Protein AF-A0A954G7D3-F1 (afdb_monomer_lite)

Secondary structure (DSSP, 8-state):
---TTHHHHHHHHHHT--EEEEE---EEEEE-SS-EEEEETTEE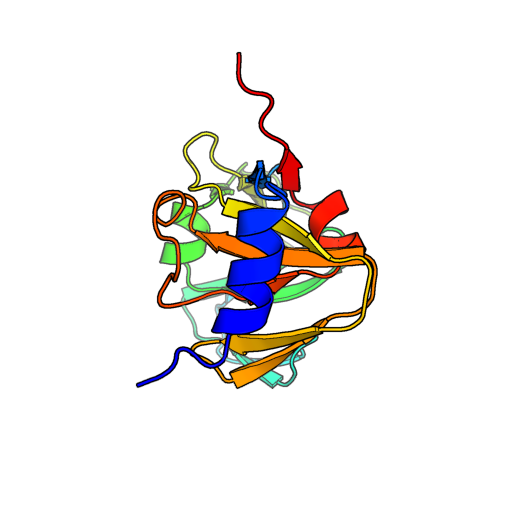EEE-TTSEEEE-TT--EEEE-HHHHHHHEEEEEEE-TTSPEEEEE-TT---EEEEE-SS-EEEEETTEEEEE-TTPEEEEEGGGTT-SS-S--EEE-HHHHHHHEEE----

Sequence (155 aa):
MSNVNQLLLDEVNSAGLWFTARKSSPLWAKEITVAQTVPTIEGQTAANIGDYLCRGSAGDIWPQKAETLHKKYSATGEFDNEGWEKFTPRPEGAGVQAARIEHPFNVKASWGDLTGQPGDYLVKREADKDLKYPDDIWIVAATIFEETYEKVLSE

Structure (mmCIF, N/CA/C/O backbone):
data_AF-A0A954G7D3-F1
#
_entry.id   AF-A0A954G7D3-F1
#
loop_
_atom_site.group_PDB
_atom_site.id
_atom_site.type_symbol
_atom_site.label_atom_id
_atom_site.label_alt_id
_atom_site.label_comp_id
_atom_site.label_asym_id
_atom_site.label_entity_id
_atom_site.label_seq_id
_atom_site.pdbx_PDB_ins_code
_atom_site.Cartn_x
_atom_site.Cartn_y
_atom_site.Cartn_z
_atom_site.occupancy
_atom_site.B_iso_or_equiv
_atom_site.auth_seq_id
_atom_site.auth_comp_id
_atom_site.auth_asym_id
_atom_site.auth_atom_id
_atom_site.pdbx_PDB_model_num
ATOM 1 N N . MET A 1 1 ? 12.059 -23.765 -9.172 1.00 45.06 1 MET A N 1
ATOM 2 C CA . MET A 1 1 ? 10.698 -23.308 -9.522 1.00 45.06 1 MET A CA 1
ATOM 3 C C . MET A 1 1 ? 10.850 -21.9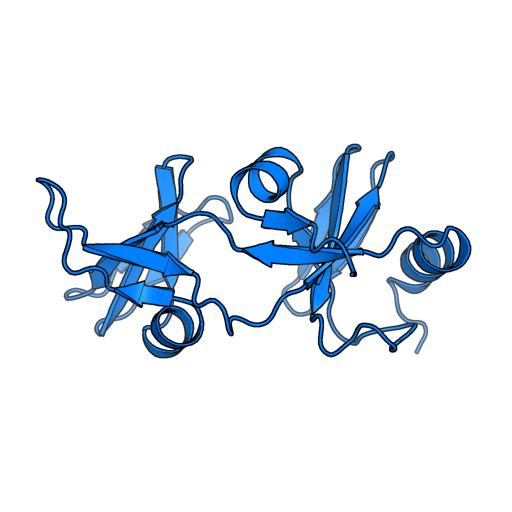41 -10.162 1.00 45.06 1 MET A C 1
ATOM 5 O O . MET A 1 1 ? 11.527 -21.112 -9.571 1.00 45.06 1 MET A O 1
ATOM 9 N N . SER A 1 2 ? 10.366 -21.747 -11.391 1.00 57.03 2 SER A N 1
ATOM 10 C CA . SER A 1 2 ? 10.392 -20.424 -12.035 1.00 57.03 2 SER A CA 1
ATOM 11 C C . SER A 1 2 ? 9.453 -19.503 -11.254 1.00 57.03 2 SER A C 1
ATOM 13 O O . SER A 1 2 ? 8.333 -19.907 -10.938 1.00 57.03 2 SER A O 1
ATOM 15 N N . ASN A 1 3 ? 9.935 -18.320 -10.868 1.00 72.88 3 ASN A N 1
ATOM 16 C CA . ASN A 1 3 ? 9.088 -17.311 -10.243 1.00 72.88 3 ASN A CA 1
ATOM 17 C C . ASN A 1 3 ? 8.074 -16.870 -11.310 1.00 72.88 3 ASN A C 1
ATOM 19 O O . ASN A 1 3 ? 8.467 -16.412 -12.377 1.00 72.88 3 ASN A O 1
ATOM 23 N N . VAL A 1 4 ? 6.777 -17.050 -11.063 1.00 83.44 4 VAL A N 1
ATOM 24 C CA . VAL A 1 4 ? 5.737 -16.745 -12.064 1.00 83.44 4 VAL A CA 1
ATOM 25 C C . VAL A 1 4 ? 5.736 -15.258 -12.443 1.00 83.44 4 VAL A C 1
ATOM 27 O O . VAL A 1 4 ? 5.386 -14.910 -13.567 1.00 83.44 4 VAL A O 1
ATOM 30 N N . ASN A 1 5 ? 6.227 -14.394 -11.554 1.00 94.62 5 ASN A N 1
ATOM 31 C CA . ASN A 1 5 ? 6.367 -12.961 -11.791 1.00 94.62 5 ASN A CA 1
ATOM 32 C C . ASN A 1 5 ? 7.691 -12.595 -12.494 1.00 94.62 5 ASN A C 1
ATOM 34 O O . ASN A 1 5 ? 7.972 -11.417 -12.693 1.00 94.62 5 ASN A O 1
ATOM 38 N N . GLN A 1 6 ? 8.528 -13.577 -12.854 1.00 95.06 6 GLN A N 1
ATOM 39 C CA . GLN A 1 6 ? 9.903 -13.353 -13.310 1.00 95.06 6 GLN A CA 1
ATOM 40 C C . GLN A 1 6 ? 10.000 -12.468 -14.551 1.00 95.06 6 GLN A C 1
ATOM 42 O O . GLN A 1 6 ? 10.838 -11.578 -14.560 1.00 95.06 6 GLN A O 1
ATOM 47 N N . LEU A 1 7 ? 9.144 -12.666 -15.559 1.00 95.31 7 LEU A N 1
ATOM 48 C CA . LEU A 1 7 ? 9.181 -11.858 -16.786 1.00 95.31 7 LEU A CA 1
ATOM 49 C C . LEU A 1 7 ? 8.913 -10.374 -16.503 1.00 95.31 7 LEU A C 1
ATOM 51 O O . LEU A 1 7 ? 9.676 -9.525 -16.949 1.00 95.31 7 LEU A O 1
ATOM 55 N N . LEU A 1 8 ? 7.881 -10.081 -15.705 1.00 96.94 8 LEU A N 1
ATOM 56 C CA . LEU A 1 8 ? 7.547 -8.716 -15.296 1.00 96.94 8 LEU A CA 1
ATOM 57 C C . LEU A 1 8 ? 8.662 -8.106 -14.437 1.00 96.94 8 LEU A C 1
ATOM 59 O O . LEU A 1 8 ? 9.056 -6.963 -14.632 1.00 96.94 8 LEU A O 1
ATOM 63 N N . LEU A 1 9 ? 9.209 -8.873 -13.491 1.00 97.44 9 LEU A N 1
ATOM 64 C CA . LEU A 1 9 ? 10.313 -8.403 -12.657 1.00 97.44 9 LEU A CA 1
ATOM 65 C C . LEU A 1 9 ? 11.573 -8.138 -13.488 1.00 97.44 9 LEU A C 1
ATOM 67 O O . LEU A 1 9 ? 12.245 -7.139 -13.257 1.00 97.44 9 LEU A O 1
ATOM 71 N N . ASP A 1 10 ? 11.909 -9.001 -14.446 1.00 97.62 10 ASP A N 1
ATOM 72 C CA . ASP A 1 10 ? 13.048 -8.805 -15.344 1.00 97.62 10 ASP A CA 1
ATOM 73 C C . ASP A 1 10 ? 12.876 -7.547 -16.201 1.00 97.62 10 ASP A C 1
ATOM 75 O O . ASP A 1 10 ? 13.815 -6.757 -16.294 1.00 97.62 10 ASP A O 1
ATOM 79 N N . GLU A 1 11 ? 11.683 -7.318 -16.750 1.00 97.06 11 GLU A N 1
ATOM 80 C CA . GLU A 1 11 ? 11.331 -6.093 -17.470 1.00 97.06 11 GLU A CA 1
ATOM 81 C C . GLU A 1 11 ? 11.578 -4.849 -16.601 1.00 97.06 11 GLU A C 1
ATOM 83 O O . GLU A 1 11 ? 12.423 -4.016 -16.940 1.00 97.06 11 GLU A O 1
ATOM 88 N N . VAL A 1 12 ? 10.928 -4.772 -15.435 1.00 97.75 12 VAL A N 1
ATOM 89 C CA . VAL A 1 12 ? 11.010 -3.631 -14.507 1.00 97.75 12 VAL A CA 1
ATOM 90 C C . VAL A 1 12 ? 12.444 -3.386 -14.030 1.00 97.75 12 VAL A C 1
ATOM 92 O O . VAL A 1 12 ? 12.903 -2.241 -13.982 1.00 97.75 12 VAL A O 1
ATOM 95 N N . ASN A 1 13 ? 13.173 -4.458 -13.704 1.00 97.56 13 ASN A N 1
ATOM 96 C CA . ASN A 1 13 ? 14.568 -4.383 -13.275 1.00 97.56 13 ASN A CA 1
ATOM 97 C C . ASN A 1 13 ? 15.476 -3.888 -14.409 1.00 97.56 13 ASN A C 1
ATOM 99 O O . ASN A 1 13 ? 16.343 -3.052 -14.170 1.00 97.56 13 ASN A O 1
ATOM 103 N N . SER A 1 14 ? 15.286 -4.388 -15.635 1.00 97.38 14 SER A N 1
ATOM 104 C CA . SER A 1 14 ? 16.101 -4.001 -16.795 1.00 97.38 14 SER A CA 1
ATOM 105 C C . SER A 1 14 ? 15.887 -2.545 -17.206 1.00 97.38 14 SER A C 1
ATOM 107 O O . SER A 1 14 ? 16.834 -1.880 -17.620 1.00 97.38 14 SER A O 1
ATOM 109 N N . ALA A 1 15 ? 14.665 -2.040 -17.034 1.00 97.25 15 ALA A N 1
ATOM 110 C CA . ALA A 1 15 ? 14.300 -0.659 -17.314 1.00 97.25 15 ALA A CA 1
ATOM 111 C C . ALA A 1 15 ? 14.645 0.311 -16.166 1.00 97.25 15 ALA A C 1
ATOM 113 O O . ALA A 1 15 ? 14.532 1.522 -16.342 1.00 97.25 15 ALA A O 1
ATOM 114 N N . GLY A 1 16 ? 15.074 -0.192 -15.000 1.00 96.81 16 GLY A N 1
ATOM 115 C CA . GLY A 1 16 ? 15.453 0.645 -13.859 1.00 96.81 16 GLY A CA 1
ATOM 116 C C . GLY A 1 16 ? 14.295 1.475 -13.294 1.00 96.81 16 GLY A C 1
ATOM 117 O O . GLY A 1 16 ? 14.510 2.596 -12.843 1.00 96.81 16 GLY A O 1
ATOM 118 N N . LEU A 1 17 ? 13.066 0.949 -13.345 1.00 97.44 17 LEU A N 1
ATOM 119 C CA . LEU A 1 17 ? 11.854 1.715 -13.017 1.00 97.44 17 LEU A CA 1
ATOM 120 C C . LEU A 1 17 ? 11.589 1.862 -11.513 1.00 97.44 17 LEU A C 1
ATOM 122 O O . LEU A 1 17 ? 10.750 2.675 -11.124 1.00 97.44 17 LEU A O 1
ATOM 126 N N . TRP A 1 18 ? 12.262 1.075 -10.670 1.00 97.81 18 TRP A N 1
ATOM 127 C CA . TRP A 1 18 ? 12.045 1.105 -9.226 1.00 97.81 18 TRP A CA 1
ATOM 128 C C . TRP A 1 18 ? 12.424 2.453 -8.617 1.00 97.81 18 TRP A C 1
ATOM 130 O O . TRP A 1 18 ? 13.515 2.977 -8.837 1.00 97.81 18 TRP A O 1
ATOM 140 N N . PHE A 1 19 ? 11.541 2.976 -7.774 1.00 97.06 19 PHE A N 1
ATOM 1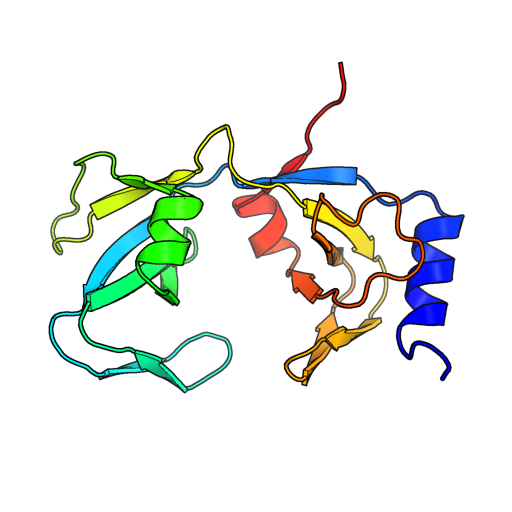41 C CA . PHE A 1 19 ? 11.836 4.103 -6.903 1.00 97.06 19 PHE A CA 1
ATOM 142 C C . PHE A 1 19 ? 11.264 3.883 -5.504 1.00 97.06 19 PHE A C 1
ATOM 144 O O . PHE A 1 19 ? 10.277 3.169 -5.318 1.00 97.06 19 PHE A O 1
ATOM 151 N N . THR A 1 20 ? 11.871 4.534 -4.513 1.00 96.00 20 THR A N 1
ATOM 152 C CA . THR A 1 20 ? 11.376 4.512 -3.136 1.00 96.00 20 THR A CA 1
ATOM 153 C C . THR A 1 20 ? 10.189 5.452 -2.978 1.00 96.00 20 THR A C 1
ATOM 155 O O . THR A 1 20 ? 10.256 6.614 -3.380 1.00 96.00 20 THR A O 1
ATOM 158 N N . ALA A 1 21 ? 9.128 4.976 -2.333 1.00 95.44 21 ALA A N 1
ATOM 159 C CA . ALA A 1 21 ? 7.990 5.793 -1.936 1.00 95.44 21 ALA A CA 1
ATOM 160 C C . ALA A 1 21 ? 7.583 5.514 -0.486 1.00 95.44 21 ALA A C 1
ATOM 162 O O . ALA A 1 21 ? 7.788 4.413 0.031 1.00 95.44 21 ALA A O 1
ATOM 163 N N . ARG A 1 22 ? 6.983 6.503 0.175 1.00 93.12 22 ARG A N 1
ATOM 164 C CA . ARG A 1 22 ? 6.452 6.377 1.540 1.00 93.12 22 ARG A CA 1
ATOM 165 C C . ARG A 1 22 ? 5.027 6.882 1.597 1.00 93.12 22 ARG A C 1
ATOM 167 O O . ARG A 1 22 ? 4.662 7.776 0.845 1.00 93.12 22 ARG A O 1
ATOM 174 N N . LYS A 1 23 ? 4.236 6.310 2.505 1.00 90.62 23 LYS A N 1
ATOM 175 C CA . LYS A 1 23 ? 2.889 6.817 2.744 1.00 90.62 23 LYS A CA 1
ATOM 176 C C . LYS A 1 23 ? 2.958 8.228 3.322 1.00 90.62 23 LYS A C 1
ATOM 178 O O . LYS A 1 23 ? 3.634 8.418 4.330 1.00 90.62 23 LYS A O 1
ATOM 183 N N . SER A 1 24 ? 2.235 9.167 2.725 1.00 90.31 24 SER A N 1
ATOM 184 C CA . SER A 1 24 ? 2.159 10.560 3.187 1.00 90.31 24 SER A CA 1
ATOM 185 C C . SER A 1 24 ? 0.764 10.942 3.681 1.00 90.31 24 SER A C 1
ATOM 187 O O . SER A 1 24 ? 0.633 11.757 4.595 1.00 90.31 24 SER A O 1
ATOM 189 N N . SER A 1 25 ? -0.280 10.291 3.165 1.00 91.38 25 SER A N 1
ATOM 190 C CA . SER A 1 25 ? -1.656 10.667 3.489 1.00 91.38 25 SER A CA 1
ATOM 191 C C . SER A 1 25 ? -2.164 10.087 4.812 1.00 91.38 25 SER A C 1
ATOM 193 O O . SER A 1 25 ? -1.914 8.912 5.123 1.00 91.38 25 SER A O 1
ATOM 195 N N . PRO A 1 26 ? -2.902 10.892 5.601 1.00 93.94 26 PRO A N 1
ATOM 196 C CA . PRO A 1 26 ? -3.580 10.414 6.792 1.00 93.94 26 PRO A CA 1
ATOM 197 C C . PRO A 1 26 ? -4.731 9.473 6.434 1.00 93.94 26 PRO A C 1
ATOM 199 O O . PRO A 1 26 ? -5.230 9.455 5.310 1.00 93.94 26 PRO A O 1
ATOM 202 N N . LEU A 1 27 ? -5.183 8.726 7.433 1.00 95.38 27 LEU A N 1
ATOM 203 C CA . LEU A 1 27 ? -6.435 7.982 7.388 1.00 95.38 27 LEU A CA 1
ATOM 204 C C . LEU A 1 27 ? -7.257 8.284 8.636 1.00 95.38 27 LEU A C 1
ATOM 206 O O . LEU A 1 27 ? -6.739 8.801 9.627 1.00 95.38 27 LEU A O 1
ATOM 210 N N . TRP A 1 28 ? -8.532 7.933 8.592 1.00 97.75 28 TRP A N 1
ATOM 211 C CA . TRP A 1 28 ? -9.403 7.927 9.761 1.00 97.75 28 TRP A CA 1
ATOM 212 C C . TRP A 1 28 ? -9.551 6.494 10.256 1.00 97.75 28 TRP A C 1
ATOM 214 O O . TRP A 1 28 ? -9.677 5.586 9.441 1.00 97.75 28 TRP A O 1
ATOM 224 N N . ALA A 1 29 ? -9.541 6.258 11.561 1.00 98.00 29 ALA A N 1
ATOM 225 C CA . ALA A 1 29 ? -9.734 4.932 12.120 1.00 98.00 29 ALA A CA 1
ATOM 226 C C . ALA A 1 29 ? -10.680 4.951 13.317 1.00 98.00 29 ALA A C 1
ATOM 228 O O . ALA A 1 29 ? -10.744 5.914 14.076 1.00 98.00 29 ALA A O 1
ATOM 229 N N . LYS A 1 30 ? -11.426 3.864 13.481 1.00 97.44 30 LYS A N 1
ATOM 230 C CA . LYS A 1 30 ? -12.366 3.671 14.580 1.00 97.44 30 LYS A CA 1
ATOM 231 C C . LYS A 1 30 ? -12.219 2.263 15.125 1.00 97.44 30 LYS A C 1
ATOM 233 O O . LYS A 1 30 ? -12.253 1.301 14.359 1.00 97.44 30 LYS A O 1
ATOM 238 N N . GLU A 1 31 ? -12.044 2.148 16.435 1.00 97.25 31 GLU A N 1
ATOM 239 C CA . GLU A 1 31 ? -11.915 0.850 17.091 1.00 97.25 31 GLU A CA 1
ATOM 240 C C . GLU A 1 31 ? -13.188 0.017 16.892 1.00 97.25 31 GLU A C 1
ATOM 242 O O . GLU A 1 31 ? -14.319 0.502 17.020 1.00 97.25 31 GLU A O 1
ATOM 247 N N . ILE A 1 32 ? -13.000 -1.258 16.573 1.00 96.94 32 ILE A N 1
ATOM 248 C CA . ILE A 1 32 ? -14.080 -2.222 16.435 1.00 96.94 32 ILE A CA 1
ATOM 249 C C . ILE A 1 32 ? -14.414 -2.764 17.821 1.00 96.94 32 ILE A C 1
ATOM 251 O O . ILE A 1 32 ? -13.670 -3.552 18.399 1.00 96.94 32 ILE A O 1
ATOM 255 N N . THR A 1 33 ? -15.582 -2.392 18.334 1.00 96.50 33 THR A N 1
ATOM 256 C CA . THR A 1 33 ? -16.104 -2.901 19.614 1.00 96.50 33 THR A CA 1
ATOM 257 C C . THR A 1 33 ? -17.070 -4.073 19.442 1.00 96.50 33 THR A C 1
ATOM 259 O O . THR A 1 33 ? -17.378 -4.775 20.403 1.00 96.50 33 THR A O 1
ATOM 262 N N . VAL A 1 34 ? -17.527 -4.318 18.210 1.00 95.44 34 VAL A N 1
ATOM 263 C CA . VAL A 1 34 ? -18.411 -5.429 17.840 1.00 95.44 34 VAL A CA 1
ATOM 264 C C . VAL A 1 34 ? -17.879 -6.067 16.564 1.00 95.44 34 VAL A C 1
ATOM 266 O O . VAL A 1 34 ? -17.715 -5.383 15.554 1.00 95.44 34 VAL A O 1
ATOM 269 N N . ALA A 1 35 ? -17.613 -7.375 16.604 1.00 95.81 35 ALA A N 1
ATOM 270 C CA . ALA A 1 35 ? -17.171 -8.113 15.426 1.00 95.81 35 ALA A CA 1
ATOM 271 C C . ALA A 1 35 ? -18.221 -8.013 14.312 1.00 95.81 35 ALA A C 1
ATOM 273 O O . ALA A 1 35 ? -19.420 -8.149 14.561 1.00 95.81 35 ALA A O 1
ATOM 274 N N . GLN A 1 36 ? -17.772 -7.771 13.085 1.00 95.88 36 GLN A N 1
ATOM 275 C CA . GLN A 1 36 ? -18.654 -7.513 11.949 1.00 95.88 36 GLN A CA 1
ATOM 276 C C . GLN A 1 36 ? -18.013 -7.955 10.636 1.00 95.88 36 GLN A C 1
ATOM 278 O O . GLN A 1 36 ? -16.811 -8.199 10.562 1.00 95.88 36 GLN A O 1
ATOM 283 N N . THR A 1 37 ? -18.826 -8.061 9.589 1.00 95.69 37 THR A N 1
ATOM 284 C CA . THR A 1 37 ? -18.326 -8.219 8.219 1.00 95.69 37 THR A CA 1
ATOM 285 C C . THR A 1 37 ? -18.349 -6.856 7.546 1.00 95.69 37 THR A C 1
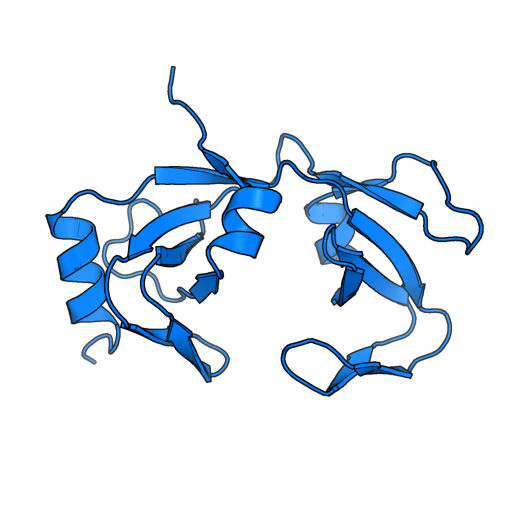ATOM 287 O O . THR A 1 37 ? -19.369 -6.171 7.579 1.00 95.69 37 THR A O 1
ATOM 290 N N . VAL A 1 38 ? -17.219 -6.461 6.971 1.00 93.38 38 VAL A N 1
ATOM 291 C CA . VAL A 1 38 ? -17.015 -5.155 6.349 1.00 93.38 38 VAL A CA 1
ATOM 292 C C . VAL A 1 38 ? -17.007 -5.331 4.831 1.00 93.38 38 VAL A C 1
ATOM 294 O O . VAL A 1 38 ? -16.209 -6.129 4.332 1.00 93.38 38 VAL A O 1
ATOM 297 N N . PRO A 1 39 ? -17.853 -4.604 4.082 1.00 91.06 39 PRO A N 1
ATOM 298 C CA . PRO A 1 39 ? -17.713 -4.502 2.637 1.00 91.06 39 PRO A CA 1
ATOM 299 C C . PRO A 1 39 ? -16.470 -3.666 2.308 1.00 91.06 39 PRO A C 1
ATOM 301 O O . PRO A 1 39 ? -16.461 -2.460 2.542 1.00 91.06 39 PRO A O 1
ATOM 304 N N . THR A 1 40 ? -15.432 -4.300 1.770 1.00 88.12 40 THR A N 1
ATOM 305 C CA . THR A 1 40 ? -14.247 -3.631 1.215 1.00 88.12 40 THR A CA 1
ATOM 306 C C . THR A 1 40 ? -14.306 -3.654 -0.312 1.00 88.12 40 THR A C 1
ATOM 308 O O . THR A 1 40 ? -15.169 -4.311 -0.906 1.00 88.12 40 THR A O 1
ATOM 311 N N . ILE A 1 41 ? -13.391 -2.939 -0.969 1.00 80.88 41 ILE A N 1
ATOM 312 C CA . ILE A 1 41 ? -13.296 -2.942 -2.437 1.00 80.88 41 ILE A CA 1
ATOM 313 C C . ILE A 1 41 ? -12.901 -4.326 -2.986 1.00 80.88 41 ILE A C 1
ATOM 315 O O . ILE A 1 41 ? -13.278 -4.678 -4.100 1.00 80.88 41 ILE A O 1
ATOM 319 N N . GLU A 1 42 ? -12.202 -5.134 -2.186 1.00 75.44 42 GLU A N 1
ATOM 320 C CA . GLU A 1 42 ? -11.810 -6.515 -2.491 1.00 75.44 42 GLU A CA 1
ATOM 321 C C . GLU A 1 42 ? -12.897 -7.546 -2.141 1.00 75.44 42 GLU A C 1
ATOM 323 O O . GLU A 1 42 ? -12.762 -8.724 -2.473 1.00 75.44 42 GLU A O 1
ATOM 328 N N . GLY A 1 43 ? -13.979 -7.124 -1.480 1.00 82.81 43 GLY A N 1
ATOM 329 C CA . GLY A 1 43 ? -15.099 -7.975 -1.095 1.00 82.81 43 GLY A CA 1
ATOM 330 C C . GLY A 1 43 ? -15.407 -7.937 0.400 1.00 82.81 43 GLY A C 1
ATOM 331 O O . GLY A 1 43 ? -15.065 -7.012 1.126 1.00 82.81 43 GLY A O 1
ATOM 332 N N . GLN A 1 44 ? -16.130 -8.945 0.879 1.00 90.81 44 GLN A N 1
ATOM 333 C CA . GLN A 1 44 ? -16.513 -9.020 2.288 1.00 90.81 44 GLN A CA 1
ATOM 334 C C . GLN A 1 44 ? -15.332 -9.502 3.136 1.00 90.81 44 GLN A C 1
ATOM 336 O O . GLN A 1 44 ? -14.841 -10.611 2.929 1.00 90.81 44 GLN A O 1
ATOM 341 N N . THR A 1 45 ? -14.921 -8.704 4.122 1.00 92.50 45 THR A N 1
ATOM 342 C CA . THR A 1 45 ? -13.818 -9.040 5.032 1.00 92.50 45 THR A CA 1
ATOM 343 C C . THR A 1 45 ? -14.301 -9.083 6.479 1.00 92.50 45 THR A C 1
ATOM 345 O O . THR A 1 45 ? -14.992 -8.179 6.946 1.00 92.50 45 THR A O 1
ATOM 348 N N . ALA A 1 46 ? -13.939 -10.136 7.214 1.00 93.06 46 ALA A N 1
ATOM 349 C CA . ALA A 1 46 ? -14.248 -10.241 8.637 1.00 93.06 46 ALA A CA 1
ATOM 350 C C . ALA A 1 46 ? -13.397 -9.263 9.462 1.00 93.06 46 ALA A C 1
ATOM 352 O O . ALA A 1 46 ? -12.192 -9.135 9.248 1.00 93.06 46 ALA A O 1
ATOM 353 N N . ALA A 1 47 ? -14.027 -8.610 10.432 1.00 94.25 47 ALA A N 1
ATOM 354 C CA . ALA A 1 47 ? -13.419 -7.613 11.296 1.00 94.25 47 ALA A CA 1
ATOM 355 C C . ALA A 1 47 ? -13.650 -7.992 12.764 1.00 94.25 47 ALA A C 1
ATOM 357 O O . ALA A 1 47 ? -14.788 -8.232 13.179 1.00 94.25 47 ALA A O 1
ATOM 358 N N . ASN A 1 48 ? -12.571 -8.076 13.545 1.00 95.69 48 ASN A N 1
ATOM 359 C CA . ASN A 1 48 ? -12.616 -8.576 14.918 1.00 95.69 48 ASN A CA 1
ATOM 360 C C . ASN A 1 48 ? -12.658 -7.437 15.937 1.00 95.69 48 ASN A C 1
ATOM 362 O O . ASN A 1 48 ? -12.218 -6.323 15.667 1.00 95.69 48 ASN A O 1
ATOM 366 N N . ILE A 1 49 ? -13.152 -7.743 17.136 1.00 97.56 49 ILE A N 1
ATOM 367 C CA . ILE A 1 49 ? -13.113 -6.817 18.272 1.00 97.56 49 ILE A CA 1
ATOM 368 C C . ILE A 1 49 ? -11.653 -6.505 18.631 1.00 97.56 49 ILE A C 1
ATOM 370 O O . ILE A 1 49 ? -10.829 -7.417 18.693 1.00 97.56 49 ILE A O 1
ATOM 374 N N . GLY A 1 50 ? -11.355 -5.230 18.884 1.00 95.56 50 GLY A N 1
ATOM 375 C CA . GLY A 1 50 ? -10.014 -4.732 19.208 1.00 95.56 50 GLY A CA 1
ATOM 376 C C . GLY A 1 50 ? -9.137 -4.422 17.990 1.00 95.56 50 GLY A C 1
ATOM 377 O O . GLY A 1 50 ? -8.059 -3.856 18.154 1.00 95.56 50 GLY A O 1
ATOM 378 N N . ASP A 1 51 ? -9.587 -4.750 16.775 1.00 96.88 51 ASP A N 1
ATOM 379 C CA . ASP A 1 51 ? -9.020 -4.211 15.536 1.00 96.88 51 ASP A CA 1
ATOM 380 C C . ASP A 1 51 ? -9.633 -2.827 15.233 1.00 96.88 51 ASP A C 1
ATOM 382 O O . ASP A 1 51 ? -10.441 -2.300 15.999 1.00 96.88 51 ASP A O 1
ATOM 386 N N . TYR A 1 52 ? -9.268 -2.219 14.105 1.00 98.00 52 TYR A N 1
ATOM 387 C CA . TYR A 1 52 ? -9.813 -0.933 13.671 1.00 98.00 52 TYR A CA 1
ATOM 388 C C . TYR A 1 52 ? -10.506 -1.054 12.316 1.00 98.00 52 TYR A C 1
ATOM 390 O O . TYR A 1 52 ? -10.014 -1.739 11.420 1.00 98.00 52 TYR A O 1
ATOM 398 N N . LEU A 1 53 ? -11.610 -0.331 12.135 1.00 97.31 53 LEU A N 1
ATOM 399 C CA . LEU A 1 53 ? -12.031 0.104 10.807 1.00 97.31 53 LEU A CA 1
ATOM 400 C C . LEU A 1 53 ? -11.163 1.289 10.420 1.00 97.31 53 LEU A C 1
ATOM 402 O O . LEU A 1 53 ? -11.014 2.215 11.210 1.00 97.31 53 LEU A O 1
ATOM 406 N N . CYS A 1 54 ? -10.610 1.268 9.219 1.00 96.81 54 CYS A N 1
ATOM 407 C CA . CYS A 1 54 ? -9.898 2.385 8.624 1.00 96.81 54 CYS A CA 1
ATOM 408 C C . CYS A 1 54 ? -10.726 2.950 7.469 1.00 96.81 54 CYS A C 1
ATOM 410 O O . CYS A 1 54 ? -11.424 2.199 6.791 1.00 96.81 54 CYS A O 1
ATOM 412 N N . ARG A 1 55 ? -10.633 4.263 7.266 1.00 95.19 55 ARG A N 1
ATOM 413 C CA . ARG A 1 55 ? -11.232 5.011 6.167 1.00 95.19 55 ARG A CA 1
ATOM 414 C C . ARG A 1 55 ? -10.164 5.843 5.468 1.00 95.19 55 ARG A C 1
ATOM 416 O O . ARG A 1 55 ? -9.534 6.698 6.100 1.00 95.19 55 ARG A O 1
ATOM 423 N N . GLY A 1 56 ? -9.970 5.583 4.182 1.00 90.25 56 GLY A N 1
ATOM 424 C CA . GLY A 1 56 ? -8.994 6.264 3.333 1.00 90.25 56 GLY A CA 1
ATOM 425 C C . GLY A 1 56 ? -9.482 7.625 2.840 1.00 90.25 56 GLY A C 1
ATOM 426 O O . GLY A 1 56 ? -10.608 8.043 3.120 1.00 90.25 56 GLY A O 1
ATOM 427 N N . SER A 1 57 ? -8.627 8.328 2.091 1.00 83.62 57 SER A N 1
ATOM 428 C CA . SER A 1 57 ? -8.952 9.613 1.449 1.00 83.62 57 SER A CA 1
ATOM 429 C C . SER A 1 57 ? -10.114 9.500 0.462 1.00 83.62 57 SER A C 1
ATOM 431 O O . SER A 1 57 ? -10.930 10.415 0.375 1.00 83.62 57 SER A O 1
ATOM 433 N N . ALA A 1 58 ? -10.225 8.359 -0.222 1.00 81.44 58 ALA A N 1
ATOM 434 C CA . ALA A 1 58 ? -11.283 8.062 -1.182 1.00 81.44 58 ALA A CA 1
ATOM 435 C C . ALA A 1 58 ? -12.592 7.573 -0.524 1.00 81.44 58 ALA A C 1
ATOM 437 O O . ALA A 1 58 ? -13.559 7.266 -1.220 1.00 81.44 58 ALA A O 1
ATOM 438 N N . GLY A 1 59 ? -12.645 7.501 0.813 1.00 86.12 59 GLY A N 1
ATOM 439 C CA . GLY A 1 59 ? -13.810 7.027 1.566 1.00 86.12 59 GLY A CA 1
ATOM 440 C C . GLY A 1 59 ? -13.964 5.504 1.607 1.00 86.12 59 GLY A C 1
ATOM 441 O O . GLY A 1 59 ? -14.944 5.009 2.161 1.00 86.12 59 GLY A O 1
ATOM 442 N N . ASP A 1 60 ? -13.003 4.765 1.058 1.00 89.06 60 ASP A N 1
ATOM 443 C CA . ASP A 1 60 ? -12.910 3.315 1.162 1.00 89.06 60 ASP A CA 1
ATOM 444 C C . ASP A 1 60 ? -12.743 2.882 2.622 1.00 89.06 60 ASP A C 1
ATOM 446 O O . ASP A 1 60 ? -12.028 3.526 3.391 1.00 89.06 60 ASP A O 1
ATOM 450 N N . ILE A 1 61 ? -13.429 1.800 3.002 1.00 94.00 61 ILE A N 1
ATOM 451 C CA . ILE A 1 61 ? -13.415 1.250 4.359 1.00 94.00 61 ILE A CA 1
ATOM 452 C C . ILE A 1 61 ? -12.781 -0.136 4.339 1.00 94.00 61 ILE A C 1
ATOM 454 O O . ILE A 1 61 ? -13.198 -1.002 3.570 1.00 94.00 61 ILE A O 1
ATOM 458 N N . TRP A 1 62 ? -11.821 -0.374 5.231 1.00 94.50 62 TRP A N 1
ATOM 459 C CA . TRP A 1 62 ? -11.220 -1.694 5.416 1.00 94.50 62 TRP A CA 1
ATOM 460 C C . TRP A 1 62 ? -10.928 -1.981 6.893 1.00 94.50 62 TRP A C 1
ATOM 462 O O . TRP A 1 62 ? -10.607 -1.064 7.654 1.00 94.50 62 TRP A O 1
ATOM 472 N N . PRO A 1 63 ? -11.017 -3.246 7.337 1.00 96.19 63 PRO A N 1
ATOM 473 C CA . PRO A 1 63 ? -10.538 -3.627 8.654 1.00 96.19 63 PRO A CA 1
ATOM 474 C C . PRO A 1 63 ? -9.009 -3.738 8.661 1.00 96.19 63 PRO A C 1
ATOM 476 O O . PRO A 1 63 ? -8.392 -4.246 7.723 1.00 96.19 63 PRO A O 1
ATOM 479 N N . GLN A 1 64 ? -8.379 -3.304 9.747 1.00 95.38 64 GLN A N 1
ATOM 480 C CA . GLN A 1 64 ? -6.939 -3.400 9.940 1.00 95.38 64 GLN A CA 1
ATOM 481 C C . GLN A 1 64 ? -6.613 -3.767 11.384 1.00 95.38 64 GLN A C 1
ATOM 483 O O . GLN A 1 64 ? -7.146 -3.184 12.326 1.00 95.38 64 GLN A O 1
ATOM 488 N N . LYS A 1 65 ? -5.672 -4.703 11.557 1.00 95.50 65 LYS A N 1
ATOM 489 C CA . LYS A 1 65 ? -5.184 -5.086 12.885 1.00 95.50 65 LYS A CA 1
ATOM 490 C C . LYS A 1 65 ? -4.618 -3.883 13.630 1.00 95.50 65 LYS A C 1
ATOM 492 O O . LYS A 1 65 ? -3.799 -3.156 13.055 1.00 95.50 65 LYS A O 1
ATOM 497 N N . ALA A 1 66 ? -4.956 -3.740 14.911 1.00 95.94 66 ALA A N 1
ATOM 498 C CA . ALA A 1 66 ? -4.470 -2.638 15.749 1.00 95.94 66 ALA A CA 1
ATOM 499 C C . ALA A 1 66 ? -2.937 -2.524 15.734 1.00 95.94 66 ALA A C 1
ATOM 501 O O . ALA A 1 66 ? -2.390 -1.453 15.478 1.00 95.94 66 ALA A O 1
ATOM 502 N N . GLU A 1 67 ? -2.228 -3.647 15.891 1.00 94.06 67 GLU A N 1
ATOM 503 C CA . GLU A 1 67 ? -0.761 -3.685 15.825 1.00 94.06 67 GLU A CA 1
ATOM 504 C C . GLU A 1 67 ? -0.230 -3.117 14.498 1.00 94.06 67 GLU A C 1
ATOM 506 O O . GLU A 1 67 ? 0.710 -2.323 14.474 1.00 94.06 67 GLU A O 1
ATOM 511 N N . THR A 1 68 ? -0.860 -3.476 13.374 1.00 91.31 68 THR A N 1
ATOM 512 C CA . THR A 1 68 ? -0.432 -3.009 12.048 1.00 91.31 68 THR A CA 1
ATOM 513 C C . THR A 1 68 ? -0.721 -1.523 11.856 1.00 91.31 68 THR A C 1
ATOM 515 O O . THR A 1 68 ? 0.099 -0.822 11.261 1.00 91.31 68 THR A O 1
ATOM 518 N N . LEU A 1 69 ? -1.866 -1.033 12.346 1.00 94.38 69 LEU A N 1
ATOM 519 C CA . LEU A 1 69 ? -2.198 0.392 12.338 1.00 94.38 69 LEU A CA 1
ATOM 520 C C . LEU A 1 69 ? -1.176 1.190 13.151 1.00 94.38 69 LEU A C 1
ATOM 522 O O . LEU A 1 69 ? -0.507 2.054 12.590 1.00 94.38 69 LEU A O 1
ATOM 526 N N . HIS A 1 70 ? -0.970 0.845 14.422 1.00 93.88 70 HIS A N 1
ATOM 527 C CA . HIS A 1 70 ? -0.067 1.583 15.309 1.00 93.88 70 HIS A CA 1
ATOM 528 C C . HIS A 1 70 ? 1.408 1.484 14.906 1.00 93.88 70 HIS A C 1
ATOM 530 O O . HIS A 1 70 ? 2.174 2.414 15.165 1.00 93.88 70 HIS A O 1
ATOM 536 N N . LYS A 1 71 ? 1.813 0.403 14.227 1.00 91.12 71 LYS A N 1
ATOM 537 C CA . LYS A 1 71 ? 3.151 0.287 13.631 1.00 91.12 71 LYS A CA 1
ATOM 538 C C . LYS A 1 71 ? 3.374 1.292 12.499 1.00 91.12 71 LYS A C 1
ATOM 540 O O . LYS A 1 71 ? 4.488 1.779 12.333 1.00 91.12 71 LYS A O 1
ATOM 545 N N . LYS A 1 72 ? 2.342 1.580 11.702 1.00 90.50 72 LYS A N 1
ATOM 546 C CA . LYS A 1 72 ? 2.444 2.419 10.496 1.00 90.50 72 LYS A CA 1
ATOM 547 C C . LYS A 1 72 ? 2.043 3.875 10.737 1.00 90.50 72 LYS A C 1
ATOM 549 O O . LYS A 1 72 ? 2.542 4.752 10.040 1.00 90.50 72 LYS A O 1
ATOM 554 N N . TYR A 1 73 ? 1.177 4.128 11.712 1.00 94.56 73 TYR A N 1
ATOM 555 C CA . TYR A 1 73 ? 0.570 5.430 11.952 1.00 94.56 73 TYR A CA 1
ATOM 556 C C . TYR A 1 73 ? 0.621 5.836 13.429 1.00 94.56 73 TYR A C 1
ATOM 558 O O . TYR A 1 73 ? 0.689 4.998 14.335 1.00 94.56 73 TYR A O 1
ATOM 566 N N . SER A 1 74 ? 0.561 7.144 13.656 1.00 95.75 74 SER A N 1
ATOM 567 C CA . SER A 1 74 ? 0.351 7.763 14.962 1.00 95.75 74 SER A CA 1
ATOM 568 C C . SER A 1 74 ? -1.042 8.370 15.010 1.00 95.75 74 SER A C 1
ATOM 570 O O . SER A 1 74 ? -1.427 9.095 14.095 1.00 95.75 74 SER A O 1
ATOM 572 N N . ALA A 1 75 ? -1.776 8.089 16.082 1.00 96.38 75 ALA A N 1
ATOM 573 C CA . ALA A 1 75 ? -3.026 8.772 16.372 1.00 96.38 75 ALA A CA 1
ATOM 574 C C . ALA A 1 75 ? -2.744 10.258 16.645 1.00 96.38 75 ALA A C 1
ATOM 576 O O . ALA A 1 75 ? -1.744 10.582 17.296 1.00 96.38 75 ALA A O 1
ATOM 577 N N . THR A 1 76 ? -3.581 11.156 16.131 1.00 96.81 76 THR A N 1
ATOM 578 C CA . THR A 1 76 ? -3.399 12.603 16.327 1.00 96.81 76 THR A CA 1
ATOM 579 C C . THR A 1 76 ? -4.231 13.159 17.481 1.00 96.81 76 THR A C 1
ATOM 581 O O . THR A 1 76 ? -4.005 14.303 17.875 1.00 96.81 76 THR A O 1
ATOM 584 N N . GLY A 1 77 ? -5.193 12.392 18.011 1.00 96.38 77 GLY A N 1
ATOM 585 C CA . GLY A 1 77 ? -6.204 12.875 18.956 1.00 96.38 77 GLY A CA 1
ATOM 586 C C . GLY A 1 77 ? -7.290 13.758 18.324 1.00 96.38 77 GLY A C 1
ATOM 587 O O . GLY A 1 77 ? -8.128 14.301 19.041 1.00 96.38 77 GLY A O 1
ATOM 588 N N . GLU A 1 78 ? -7.282 13.931 16.998 1.00 97.56 78 GLU A N 1
ATOM 589 C CA . GLU A 1 78 ? -8.328 14.637 16.250 1.00 97.56 78 GLU A CA 1
ATOM 590 C C . GLU A 1 78 ? -9.442 13.650 15.896 1.00 97.56 78 GLU A C 1
ATOM 592 O O . GLU A 1 78 ? -9.172 12.612 15.295 1.00 97.56 78 GLU A O 1
ATOM 597 N N . PHE A 1 79 ? -10.685 13.990 16.237 1.00 97.75 79 PHE A N 1
ATOM 598 C CA . PHE A 1 79 ? -11.859 13.174 15.937 1.00 97.75 79 PHE A CA 1
ATOM 599 C C . PHE A 1 79 ? -12.813 13.913 15.004 1.00 97.75 79 PHE A C 1
ATOM 601 O O . PHE A 1 79 ? -12.985 15.127 15.125 1.00 97.75 79 PHE A O 1
ATOM 608 N N . ASP A 1 80 ? -13.461 13.178 14.104 1.00 95.94 80 ASP A N 1
ATOM 609 C CA . ASP A 1 80 ? -14.600 13.700 13.354 1.00 95.94 80 ASP A CA 1
ATOM 610 C C . ASP A 1 80 ? -15.919 13.580 14.148 1.00 95.94 80 ASP A C 1
ATOM 612 O O . ASP A 1 80 ? -15.980 13.022 15.247 1.00 95.94 80 ASP A O 1
ATOM 616 N N . ASN A 1 81 ? -17.011 14.096 13.576 1.00 95.44 81 ASN A N 1
ATOM 617 C CA . ASN A 1 81 ? -18.337 14.087 14.211 1.00 95.44 81 ASN A CA 1
ATOM 618 C C . ASN A 1 81 ? -18.963 12.683 14.340 1.00 95.44 81 ASN A C 1
ATOM 620 O O . ASN A 1 81 ? -19.995 12.532 14.993 1.00 95.44 81 ASN A O 1
ATOM 624 N N . GLU A 1 82 ? -18.371 11.663 13.719 1.00 94.25 82 GLU A N 1
ATOM 625 C CA . GLU A 1 82 ? -18.823 10.269 13.753 1.00 94.25 82 GLU A CA 1
ATOM 626 C C . GLU A 1 82 ? -17.957 9.403 14.692 1.00 94.25 82 GLU A C 1
ATOM 628 O O . GLU A 1 82 ? -18.193 8.194 14.844 1.00 94.25 82 GLU A O 1
ATOM 633 N N . GLY A 1 83 ? -16.976 10.019 15.360 1.00 95.19 83 GLY A N 1
ATOM 634 C CA . GLY A 1 83 ? -16.076 9.369 16.304 1.00 95.19 83 GLY A CA 1
ATOM 635 C C . GLY A 1 83 ? -14.958 8.573 15.636 1.00 95.19 83 GLY A C 1
ATOM 636 O O . GLY A 1 83 ? -14.465 7.621 16.239 1.00 95.19 83 GLY A O 1
ATOM 637 N N . TRP A 1 84 ? -14.580 8.912 14.403 1.00 97.56 84 TRP A N 1
ATOM 638 C CA . TRP A 1 84 ? -13.340 8.419 13.812 1.00 97.56 84 TRP A CA 1
ATOM 639 C C . TRP A 1 84 ? -12.174 9.275 14.279 1.00 97.56 84 TRP A C 1
ATOM 641 O O . TRP A 1 84 ? -12.246 10.498 14.212 1.00 97.56 84 TRP A O 1
ATOM 651 N N . GLU A 1 85 ? -11.088 8.640 14.699 1.00 98.19 85 GLU A N 1
ATOM 652 C CA . GLU A 1 85 ? -9.842 9.312 15.047 1.00 98.19 85 GLU A CA 1
ATOM 653 C C . GLU A 1 85 ? -8.930 9.405 13.826 1.00 98.19 85 GLU A C 1
ATOM 655 O O . GLU A 1 85 ? -8.823 8.470 13.032 1.00 98.19 85 GLU A O 1
ATOM 660 N N . LYS A 1 86 ? -8.241 10.526 13.660 1.00 97.56 86 LYS A N 1
ATOM 661 C CA . LYS A 1 86 ? -7.276 10.711 12.583 1.00 97.56 86 LYS A CA 1
ATOM 662 C C . LYS A 1 86 ? -5.924 10.109 12.946 1.00 97.56 86 LYS A C 1
ATOM 664 O O . LYS A 1 86 ? -5.406 10.270 14.050 1.00 97.56 86 LYS A O 1
ATOM 669 N N . PHE A 1 87 ? -5.321 9.458 11.963 1.00 97.00 87 PHE A N 1
ATOM 670 C CA . PHE A 1 87 ? -4.020 8.817 12.047 1.00 97.00 87 PHE A CA 1
ATOM 671 C C . PHE A 1 87 ? -3.117 9.345 10.937 1.00 97.00 87 PHE A C 1
ATOM 673 O O . PHE A 1 87 ? -3.482 9.312 9.762 1.00 97.00 87 PHE A O 1
ATOM 680 N N . THR A 1 88 ? -1.916 9.800 11.288 1.00 95.06 88 THR A N 1
ATOM 681 C CA . THR A 1 88 ? -0.903 10.246 10.320 1.00 95.06 88 THR A CA 1
ATOM 682 C C . THR A 1 88 ? 0.193 9.194 10.161 1.00 95.06 88 THR A C 1
ATOM 684 O O . THR A 1 88 ? 0.547 8.535 11.148 1.00 95.06 88 THR A O 1
ATOM 687 N N . PRO A 1 89 ? 0.722 8.973 8.941 1.00 93.31 89 PRO A N 1
ATOM 688 C CA . PRO A 1 89 ? 1.829 8.046 8.743 1.00 93.31 89 PRO A CA 1
ATOM 689 C C . PRO A 1 89 ? 3.009 8.408 9.644 1.00 93.31 89 PRO A C 1
ATOM 691 O O . PRO A 1 89 ? 3.361 9.579 9.797 1.00 93.31 89 PRO A O 1
ATOM 694 N N . ARG A 1 90 ? 3.639 7.402 10.253 1.00 90.19 90 ARG A N 1
ATOM 695 C CA . ARG A 1 90 ? 4.879 7.623 11.001 1.00 90.19 90 ARG A CA 1
ATOM 696 C C . ARG A 1 90 ? 5.995 7.990 10.016 1.00 90.19 90 ARG A C 1
ATOM 698 O O . ARG A 1 90 ? 6.131 7.289 9.015 1.00 90.19 90 ARG A O 1
ATOM 705 N N . PRO A 1 91 ? 6.852 8.982 10.324 1.00 80.75 91 PRO A N 1
ATOM 706 C CA . PRO A 1 91 ? 8.026 9.294 9.498 1.00 80.75 91 PRO A CA 1
ATOM 707 C C . PRO A 1 91 ? 8.950 8.082 9.296 1.00 80.75 91 PRO A C 1
ATOM 709 O O . PRO A 1 91 ? 9.509 7.884 8.219 1.00 80.75 91 PRO A O 1
ATOM 712 N N . GLU A 1 92 ? 9.032 7.238 10.329 1.00 80.38 92 GLU A N 1
ATOM 713 C CA . GLU A 1 92 ? 9.798 5.983 10.374 1.00 80.38 92 GLU A CA 1
ATOM 714 C C . GLU A 1 92 ? 9.060 4.788 9.743 1.00 80.38 92 GLU A C 1
ATOM 716 O O . GLU A 1 92 ? 9.528 3.650 9.808 1.00 80.38 92 GLU A O 1
ATOM 721 N N . GLY A 1 93 ? 7.858 5.003 9.199 1.00 77.06 93 GLY A N 1
ATOM 722 C CA . GLY A 1 93 ? 7.081 3.955 8.555 1.00 77.06 93 GLY A CA 1
ATOM 723 C C . GLY A 1 93 ? 7.863 3.344 7.394 1.00 77.06 93 GLY A C 1
ATOM 724 O O . GLY A 1 93 ? 8.433 4.065 6.576 1.00 77.06 93 GLY A O 1
ATOM 725 N N . ALA A 1 94 ? 7.881 2.010 7.319 1.00 82.88 94 ALA A N 1
ATOM 726 C CA . ALA A 1 94 ? 8.541 1.303 6.226 1.00 82.88 94 ALA A CA 1
ATOM 727 C C . ALA A 1 94 ? 7.965 1.764 4.880 1.00 82.88 94 ALA A C 1
ATOM 729 O O . ALA A 1 94 ? 6.746 1.715 4.676 1.00 82.88 94 ALA A O 1
ATOM 730 N N . GLY A 1 95 ? 8.837 2.204 3.976 1.00 91.50 95 GLY A N 1
ATOM 731 C CA . GLY A 1 95 ? 8.457 2.551 2.623 1.00 91.50 95 GLY A CA 1
ATOM 732 C C . GLY A 1 95 ? 8.250 1.319 1.754 1.00 91.50 95 GLY A C 1
ATOM 733 O O . GLY A 1 95 ? 8.272 0.158 2.188 1.00 91.50 95 GLY A O 1
ATOM 734 N N . VAL A 1 96 ? 8.072 1.596 0.474 1.00 95.38 96 VAL A N 1
ATOM 735 C CA . VAL A 1 96 ? 7.963 0.600 -0.584 1.00 95.38 96 VAL A CA 1
ATOM 736 C C . VAL A 1 96 ? 8.925 0.939 -1.714 1.00 95.38 96 VAL A C 1
ATOM 738 O O . VAL A 1 96 ? 9.345 2.087 -1.861 1.00 95.38 96 VAL A O 1
ATOM 741 N N . GLN A 1 97 ? 9.265 -0.060 -2.520 1.00 97.69 97 GLN A N 1
ATOM 742 C CA . GLN A 1 97 ? 9.707 0.188 -3.887 1.00 97.69 97 GLN A CA 1
ATOM 743 C C . GLN A 1 97 ? 8.487 0.106 -4.794 1.00 97.69 97 GLN A C 1
ATOM 745 O O . GLN A 1 97 ? 7.707 -0.840 -4.677 1.00 97.69 97 GLN A O 1
ATOM 750 N N . ALA A 1 98 ? 8.342 1.070 -5.690 1.00 98.06 98 ALA A N 1
ATOM 751 C CA . ALA A 1 98 ? 7.261 1.120 -6.658 1.00 98.06 98 ALA A CA 1
ATOM 752 C C . ALA A 1 98 ? 7.815 1.290 -8.074 1.00 98.06 98 ALA A C 1
ATOM 754 O O . ALA A 1 98 ? 8.851 1.925 -8.268 1.00 98.06 98 ALA A O 1
ATOM 755 N N . ALA A 1 99 ? 7.123 0.715 -9.049 1.00 98.31 99 ALA A N 1
ATOM 756 C CA . ALA A 1 99 ? 7.386 0.889 -10.469 1.00 98.31 99 ALA A CA 1
ATOM 757 C C . ALA A 1 99 ? 6.050 1.037 -11.197 1.00 98.31 99 ALA A C 1
ATOM 759 O O . ALA A 1 99 ? 5.170 0.191 -11.050 1.00 98.31 99 ALA A O 1
ATOM 760 N N . ARG A 1 100 ? 5.893 2.116 -11.964 1.00 98.38 100 ARG A N 1
ATOM 761 C CA . ARG A 1 100 ? 4.695 2.353 -12.775 1.00 98.38 100 ARG A CA 1
ATOM 762 C C . ARG A 1 100 ? 4.777 1.529 -14.058 1.00 98.38 100 ARG A C 1
ATOM 764 O O . ARG A 1 100 ? 5.798 1.593 -14.740 1.00 98.38 100 ARG A O 1
ATOM 771 N N . ILE A 1 101 ? 3.729 0.771 -14.372 1.00 98.38 101 ILE A N 1
ATOM 772 C CA . ILE A 1 101 ? 3.688 -0.121 -15.538 1.00 98.38 101 ILE A CA 1
ATOM 773 C C . ILE A 1 101 ? 2.697 0.434 -16.562 1.00 98.38 101 ILE A C 1
ATOM 775 O O . ILE A 1 101 ? 1.530 0.629 -16.251 1.00 98.38 101 ILE A O 1
ATOM 779 N N . GLU A 1 102 ? 3.135 0.683 -17.797 1.00 98.19 102 GLU A N 1
ATOM 780 C CA . GLU A 1 102 ? 2.334 1.382 -18.826 1.00 98.19 102 GLU A CA 1
ATOM 781 C C . GLU A 1 102 ? 1.500 0.444 -19.724 1.00 98.19 102 GLU A C 1
ATOM 783 O O . GLU A 1 102 ? 0.938 0.860 -20.737 1.00 98.19 102 GLU A O 1
ATOM 788 N N . HIS A 1 103 ? 1.398 -0.836 -19.369 1.00 97.94 103 HIS A N 1
ATOM 789 C CA . HIS A 1 103 ? 0.553 -1.822 -20.045 1.00 97.94 103 HIS A CA 1
ATOM 790 C C . HIS A 1 103 ? -0.160 -2.712 -19.017 1.00 97.94 103 HIS A C 1
ATOM 792 O O . HIS A 1 103 ? 0.268 -2.758 -17.866 1.00 97.94 103 HIS A O 1
ATOM 798 N N . PRO A 1 104 ? -1.225 -3.449 -19.390 1.00 98.00 104 PRO A N 1
ATOM 799 C CA . PRO A 1 104 ? -1.866 -4.383 -18.470 1.00 98.00 104 PRO A CA 1
ATOM 800 C C . PRO A 1 104 ? -0.880 -5.463 -18.014 1.00 98.00 104 PRO A C 1
ATOM 802 O O . PRO A 1 104 ? -0.057 -5.933 -18.807 1.00 98.00 104 PRO A O 1
ATOM 805 N N . PHE A 1 105 ? -0.970 -5.883 -16.755 1.00 97.50 105 PHE A N 1
ATOM 806 C CA . PHE A 1 105 ? -0.061 -6.878 -16.184 1.00 97.50 105 PHE A CA 1
ATOM 807 C C . PHE A 1 105 ? -0.748 -7.727 -15.115 1.00 97.50 105 PHE A C 1
ATOM 809 O O . PHE A 1 105 ? -1.788 -7.356 -14.576 1.00 97.50 105 PHE A O 1
ATOM 816 N N . ASN A 1 106 ? -0.170 -8.892 -14.823 1.00 96.56 106 ASN A N 1
ATOM 817 C CA . ASN A 1 106 ? -0.657 -9.788 -13.780 1.00 96.56 106 ASN A CA 1
ATOM 818 C C . ASN A 1 106 ? 0.459 -10.103 -12.791 1.00 96.56 106 ASN A C 1
ATOM 820 O O . ASN A 1 106 ? 1.623 -10.234 -13.173 1.00 96.56 106 ASN A O 1
ATOM 824 N N . VAL A 1 107 ? 0.078 -10.264 -11.532 1.00 95.94 107 VAL A N 1
ATOM 825 C CA . VAL A 1 107 ? 0.967 -10.595 -10.424 1.00 95.94 107 VAL A CA 1
ATOM 826 C C . VAL A 1 107 ? 0.378 -11.768 -9.661 1.00 95.94 107 VAL A C 1
ATOM 828 O O . VAL A 1 107 ? -0.793 -11.746 -9.296 1.00 95.94 107 VAL A O 1
ATOM 831 N N . LYS A 1 108 ? 1.202 -12.772 -9.368 1.00 93.88 108 LYS A N 1
ATOM 832 C CA . LYS A 1 108 ? 0.898 -13.769 -8.341 1.00 93.88 108 LYS A CA 1
ATOM 833 C C . LYS A 1 108 ? 1.419 -13.268 -7.000 1.00 93.88 108 LYS A C 1
ATOM 835 O O . LYS A 1 108 ? 2.625 -13.338 -6.763 1.00 93.88 108 LYS A O 1
ATOM 840 N N . ALA A 1 109 ? 0.524 -12.745 -6.168 1.00 91.44 109 ALA A N 1
ATOM 841 C CA . ALA A 1 109 ? 0.814 -12.368 -4.789 1.00 91.44 109 ALA A CA 1
ATOM 842 C C . ALA A 1 109 ? 0.580 -13.563 -3.855 1.00 91.44 109 ALA A C 1
ATOM 844 O O . ALA A 1 109 ? -0.084 -14.539 -4.219 1.00 91.44 109 ALA A O 1
ATOM 845 N N . SER A 1 110 ? 1.079 -13.484 -2.622 1.00 89.12 110 SER A N 1
ATOM 846 C CA . SER A 1 110 ? 0.907 -14.564 -1.639 1.00 89.12 110 SER A CA 1
ATOM 847 C C . SER A 1 110 ? -0.563 -14.875 -1.288 1.00 89.12 110 SER A C 1
ATOM 849 O O . SER A 1 110 ? -0.866 -15.982 -0.841 1.00 89.12 110 SER A O 1
ATOM 851 N N . TRP A 1 111 ? -1.485 -13.937 -1.534 1.00 82.56 111 TRP A N 1
ATOM 852 C CA . TRP A 1 111 ? -2.927 -14.074 -1.277 1.00 82.56 111 TRP A CA 1
ATOM 853 C C . TRP A 1 111 ? -3.790 -14.273 -2.530 1.00 82.56 111 TRP A C 1
ATOM 855 O O . TRP A 1 111 ? -5.009 -14.390 -2.406 1.00 82.56 111 TRP A O 1
ATOM 865 N N . GLY A 1 112 ? -3.202 -14.318 -3.728 1.00 87.81 112 GLY A N 1
ATOM 866 C CA . GLY A 1 112 ? -3.953 -14.557 -4.958 1.00 87.81 112 GLY A CA 1
ATOM 867 C C . GLY A 1 112 ? -3.380 -13.880 -6.196 1.00 87.81 112 GLY A C 1
ATOM 868 O O . GLY A 1 112 ? -2.339 -13.224 -6.161 1.00 87.81 112 GLY A O 1
ATOM 869 N N . ASP A 1 113 ? -4.093 -14.058 -7.303 1.00 92.94 113 ASP A N 1
ATOM 870 C CA . ASP A 1 113 ? -3.756 -13.451 -8.585 1.00 92.94 113 ASP A CA 1
ATOM 871 C C . ASP A 1 113 ? -4.354 -12.038 -8.660 1.00 92.94 113 ASP A C 1
ATOM 873 O O . ASP A 1 113 ? -5.541 -11.840 -8.399 1.00 92.94 113 ASP A O 1
ATOM 877 N N . LEU A 1 114 ? -3.523 -11.059 -9.016 1.00 93.44 114 LEU A N 1
ATOM 878 C CA . LEU A 1 114 ? -3.888 -9.651 -9.157 1.00 93.44 114 LEU A CA 1
ATOM 879 C C . LEU A 1 114 ? -3.703 -9.214 -10.610 1.00 93.44 114 LEU A C 1
ATOM 881 O O . LEU A 1 114 ? -2.721 -9.594 -11.251 1.00 93.44 114 LEU A O 1
ATOM 885 N N . THR A 1 115 ? -4.608 -8.372 -11.106 1.00 95.88 115 THR A N 1
ATOM 886 C CA . THR A 1 115 ? -4.540 -7.786 -12.451 1.00 95.88 115 THR A CA 1
ATOM 887 C C . THR A 1 115 ? -4.458 -6.269 -12.344 1.00 95.88 115 THR A C 1
ATOM 889 O O . THR A 1 115 ? -5.313 -5.650 -11.715 1.00 95.88 115 THR A O 1
ATOM 892 N N . GLY A 1 116 ? -3.433 -5.686 -12.964 1.00 95.81 116 GLY A N 1
ATOM 893 C CA . GLY A 1 116 ? -3.200 -4.246 -13.030 1.00 95.81 116 GLY A CA 1
ATOM 894 C C . GLY A 1 116 ? -3.529 -3.677 -14.404 1.00 95.81 116 GLY A C 1
ATOM 895 O O . GLY A 1 116 ? -3.412 -4.363 -15.427 1.00 95.81 116 GLY A O 1
ATOM 896 N N . GLN A 1 117 ? -3.941 -2.415 -14.416 1.00 97.81 117 GLN A N 1
ATOM 897 C CA . GLN A 1 117 ? -4.184 -1.622 -15.616 1.00 97.81 117 GLN A CA 1
ATOM 898 C C . GLN A 1 117 ? -2.935 -0.809 -15.999 1.00 97.81 117 GLN A C 1
ATOM 900 O O . GLN A 1 117 ? -2.049 -0.603 -15.167 1.00 97.81 117 GLN A O 1
ATOM 905 N N . PRO A 1 118 ? -2.851 -0.313 -17.247 1.00 98.50 118 PRO A N 1
ATOM 906 C CA . PRO A 1 118 ? -1.850 0.681 -17.619 1.00 98.50 118 PRO A CA 1
ATOM 907 C C . PRO A 1 118 ? -1.867 1.881 -16.661 1.00 98.50 118 PRO A C 1
ATOM 909 O O . PRO A 1 118 ? -2.916 2.479 -16.428 1.00 98.50 118 PRO A O 1
ATOM 912 N N . GLY A 1 119 ? -0.699 2.236 -16.136 1.00 98.06 119 GLY A N 1
ATOM 913 C CA . GLY A 1 119 ? -0.493 3.303 -15.161 1.00 98.06 119 GLY A CA 1
ATOM 914 C C . GLY A 1 119 ? -0.479 2.839 -13.702 1.00 98.06 119 GLY A C 1
ATOM 915 O O . GLY A 1 119 ? -0.028 3.604 -12.852 1.00 98.06 119 GLY A O 1
ATOM 916 N N . ASP A 1 120 ? -0.914 1.612 -13.395 1.00 98.25 120 ASP A N 1
ATOM 917 C CA . ASP A 1 120 ? -0.849 1.083 -12.031 1.00 98.25 120 ASP A CA 1
ATOM 918 C C . ASP A 1 120 ? 0.595 0.794 -11.603 1.00 98.25 120 ASP A C 1
ATOM 920 O O . ASP A 1 120 ? 1.512 0.620 -12.416 1.00 98.25 120 ASP A O 1
ATOM 924 N N . TYR A 1 121 ? 0.798 0.727 -10.290 1.00 98.38 121 TYR A N 1
ATOM 925 C CA . TYR A 1 121 ? 2.107 0.511 -9.696 1.00 98.38 121 TYR A CA 1
ATOM 926 C C . TYR A 1 121 ? 2.287 -0.948 -9.290 1.00 98.38 121 TYR A C 1
ATOM 928 O O . TYR A 1 121 ? 1.502 -1.492 -8.512 1.00 98.38 121 TYR A O 1
ATOM 936 N N . LEU A 1 122 ? 3.372 -1.560 -9.760 1.00 98.38 122 LEU A N 1
ATOM 937 C CA . LEU A 1 122 ? 3.937 -2.758 -9.156 1.00 98.38 122 LEU A CA 1
ATOM 938 C C . LEU A 1 122 ? 4.723 -2.352 -7.909 1.00 98.38 122 LEU A C 1
ATOM 940 O O . LEU A 1 122 ? 5.545 -1.436 -7.961 1.00 98.38 122 LEU A O 1
ATOM 944 N N . VAL A 1 123 ? 4.494 -3.037 -6.792 1.00 97.94 123 VAL A N 1
ATOM 945 C CA . VAL A 1 123 ? 5.048 -2.656 -5.492 1.00 97.94 123 VAL A CA 1
ATOM 946 C C . VAL A 1 123 ? 5.703 -3.850 -4.798 1.00 97.94 123 VAL A C 1
ATOM 948 O O . VAL A 1 123 ? 5.187 -4.966 -4.834 1.00 97.94 123 VAL A O 1
ATOM 951 N N . LYS A 1 124 ? 6.838 -3.600 -4.136 1.00 96.12 124 LYS A N 1
ATOM 952 C CA . LYS A 1 124 ? 7.483 -4.517 -3.181 1.00 96.12 124 LYS A CA 1
ATOM 953 C C . LYS A 1 124 ? 7.885 -3.773 -1.909 1.00 96.12 124 LYS A C 1
ATOM 955 O O . LYS A 1 124 ? 7.941 -2.541 -1.878 1.00 96.12 124 LYS A O 1
ATOM 960 N N . ARG A 1 125 ? 8.188 -4.506 -0.837 1.00 94.06 125 ARG A N 1
ATOM 961 C CA . ARG A 1 125 ? 8.673 -3.894 0.413 1.00 94.06 125 ARG A CA 1
ATOM 962 C C . ARG A 1 125 ? 9.992 -3.163 0.157 1.00 94.06 125 ARG A C 1
ATOM 964 O O . ARG A 1 125 ? 10.835 -3.658 -0.585 1.00 94.06 125 ARG A O 1
ATOM 971 N N . GLU A 1 126 ? 10.214 -2.025 0.815 1.00 93.75 126 GLU A N 1
ATOM 972 C CA . GLU A 1 126 ? 11.500 -1.313 0.720 1.00 93.75 126 GLU A CA 1
ATOM 973 C C . GLU A 1 126 ? 12.681 -2.175 1.196 1.00 93.75 126 GLU A C 1
ATOM 975 O O . GLU A 1 126 ? 13.758 -2.118 0.611 1.00 93.75 126 GLU A O 1
ATOM 980 N N . ALA A 1 127 ? 12.464 -3.045 2.189 1.00 93.06 127 ALA A N 1
ATOM 981 C CA . ALA A 1 127 ? 13.466 -4.010 2.652 1.00 93.06 127 ALA A CA 1
ATOM 982 C C . ALA A 1 127 ? 13.917 -4.999 1.557 1.00 93.06 127 ALA A C 1
ATOM 984 O O . ALA A 1 127 ? 15.024 -5.523 1.627 1.00 93.06 127 ALA A O 1
ATOM 985 N N . ASP A 1 128 ? 13.092 -5.206 0.528 1.00 95.06 128 ASP A N 1
ATOM 986 C CA . ASP A 1 128 ? 13.366 -6.112 -0.586 1.00 95.06 128 ASP A CA 1
ATOM 987 C C . ASP A 1 128 ? 13.961 -5.365 -1.801 1.00 95.06 128 ASP A C 1
ATOM 989 O O . ASP A 1 128 ? 13.988 -5.898 -2.916 1.00 95.06 128 ASP A O 1
ATOM 993 N N . LYS A 1 129 ? 14.425 -4.112 -1.635 1.00 94.44 129 LYS A N 1
ATOM 994 C CA . LYS A 1 129 ? 14.921 -3.268 -2.740 1.00 94.44 129 LYS A CA 1
ATOM 995 C C . LYS A 1 129 ? 16.030 -3.933 -3.558 1.00 94.44 129 LYS A C 1
ATOM 997 O O . LYS A 1 129 ? 15.952 -3.916 -4.785 1.00 94.44 129 LYS A O 1
ATOM 1002 N N . ASP A 1 130 ? 16.957 -4.612 -2.887 1.00 94.94 130 ASP A N 1
ATOM 1003 C CA . ASP A 1 130 ? 18.120 -5.259 -3.504 1.00 94.94 130 ASP A CA 1
ATOM 1004 C C . ASP A 1 130 ? 17.804 -6.684 -3.997 1.00 94.94 130 ASP A C 1
ATOM 1006 O O . ASP A 1 130 ? 18.6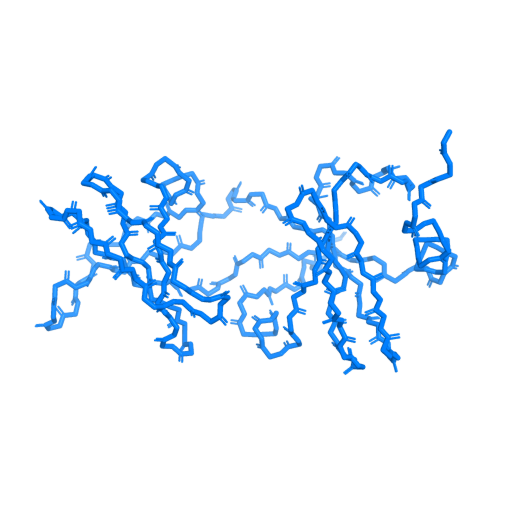14 -7.318 -4.675 1.00 94.94 130 ASP A O 1
ATOM 1010 N N . LEU A 1 131 ? 16.608 -7.203 -3.691 1.00 95.62 131 LEU A N 1
ATOM 1011 C CA . LEU A 1 131 ? 16.158 -8.496 -4.189 1.00 95.62 131 LEU A CA 1
ATOM 1012 C C . LEU A 1 131 ? 15.625 -8.346 -5.612 1.00 95.62 131 LEU A C 1
ATOM 1014 O O . LEU A 1 131 ? 14.612 -7.683 -5.856 1.00 95.62 131 LEU A O 1
ATOM 1018 N N . LYS A 1 132 ? 16.293 -9.024 -6.550 1.00 95.06 132 LYS A N 1
ATOM 1019 C CA . LYS A 1 132 ? 15.856 -9.101 -7.949 1.00 95.06 132 LYS A CA 1
ATOM 1020 C C . LYS A 1 132 ? 14.486 -9.778 -8.078 1.00 95.06 132 LYS A C 1
ATOM 1022 O O . LYS A 1 132 ? 13.654 -9.337 -8.869 1.00 95.06 132 LYS A O 1
ATOM 1027 N N . TYR A 1 133 ? 14.264 -10.823 -7.280 1.00 95.44 133 TYR A N 1
ATOM 1028 C CA . TYR A 1 133 ? 13.026 -11.596 -7.243 1.00 95.44 133 TYR A CA 1
ATOM 1029 C C . TYR A 1 133 ? 12.543 -11.731 -5.791 1.00 95.44 133 TYR A C 1
ATOM 1031 O O . TYR A 1 133 ? 12.893 -12.711 -5.134 1.00 95.44 133 TYR A O 1
ATOM 1039 N N . PRO A 1 134 ? 11.817 -10.736 -5.256 1.00 94.31 134 PRO A N 1
ATOM 1040 C CA . PRO A 1 134 ? 11.226 -10.840 -3.924 1.00 94.31 134 PRO A CA 1
ATOM 1041 C C . PRO A 1 134 ? 10.155 -11.939 -3.873 1.00 94.31 134 PRO A C 1
ATOM 1043 O O . PRO A 1 134 ? 9.540 -12.267 -4.891 1.00 94.31 134 PRO A O 1
ATOM 1046 N N . ASP A 1 135 ? 9.918 -12.466 -2.671 1.00 89.69 135 ASP A N 1
ATOM 1047 C CA . ASP A 1 135 ? 8.902 -13.500 -2.433 1.00 89.69 135 ASP A CA 1
ATOM 1048 C C . ASP A 1 135 ? 7.472 -12.972 -2.601 1.00 89.69 135 ASP A C 1
ATOM 1050 O O . ASP A 1 135 ? 6.579 -13.738 -2.958 1.00 89.69 135 ASP A O 1
ATOM 1054 N N . ASP A 1 136 ? 7.251 -11.676 -2.350 1.00 92.06 136 ASP A N 1
ATOM 1055 C CA . ASP A 1 136 ? 5.930 -11.057 -2.435 1.00 92.06 136 ASP A CA 1
ATOM 1056 C C . ASP A 1 136 ? 5.996 -9.680 -3.102 1.00 92.06 136 ASP A C 1
ATOM 1058 O O . ASP A 1 136 ? 6.856 -8.850 -2.783 1.00 92.06 136 ASP A O 1
ATOM 1062 N N . ILE A 1 137 ? 5.068 -9.455 -4.029 1.00 95.94 137 ILE A N 1
ATOM 1063 C CA . ILE A 1 137 ? 4.841 -8.199 -4.750 1.00 95.94 137 ILE A CA 1
ATOM 1064 C C . ILE A 1 137 ? 3.339 -8.031 -4.952 1.00 95.94 137 ILE A C 1
ATOM 1066 O O . ILE A 1 137 ? 2.600 -9.012 -4.998 1.00 95.94 137 ILE A O 1
ATOM 1070 N N . TRP A 1 138 ? 2.882 -6.795 -5.096 1.00 96.06 138 TRP A N 1
ATOM 1071 C CA . TRP A 1 138 ? 1.464 -6.501 -5.276 1.00 96.06 138 TRP A CA 1
ATOM 1072 C C . TRP A 1 138 ? 1.240 -5.319 -6.208 1.00 96.06 138 TRP A C 1
ATOM 1074 O O . TRP A 1 138 ? 2.185 -4.658 -6.636 1.00 96.06 138 TRP A O 1
ATOM 1084 N N . ILE A 1 139 ? -0.027 -5.084 -6.535 1.00 96.31 139 ILE A N 1
ATOM 1085 C CA . ILE A 1 139 ? -0.469 -4.002 -7.410 1.00 96.31 139 ILE A CA 1
ATOM 1086 C C . ILE A 1 139 ? -1.159 -2.944 -6.556 1.00 96.31 139 ILE A C 1
ATOM 1088 O O . ILE A 1 139 ? -1.948 -3.277 -5.671 1.00 96.31 139 ILE A O 1
ATOM 1092 N N . VAL A 1 140 ? -0.863 -1.676 -6.820 1.00 94.44 140 VAL A N 1
ATOM 1093 C CA . VAL A 1 140 ? -1.611 -0.539 -6.279 1.00 94.44 140 VAL A CA 1
ATOM 1094 C C . VAL A 1 140 ? -2.105 0.290 -7.453 1.00 94.44 140 VAL A C 1
ATOM 1096 O O . VAL A 1 140 ? -1.310 0.681 -8.308 1.00 94.44 140 VAL A O 1
ATOM 1099 N N . ALA A 1 141 ? -3.412 0.551 -7.487 1.00 94.00 141 ALA A N 1
ATOM 1100 C CA . ALA A 1 141 ? -4.013 1.377 -8.525 1.00 94.00 141 ALA A CA 1
ATOM 1101 C C . ALA A 1 141 ? -3.370 2.771 -8.554 1.00 94.00 141 ALA A C 1
ATOM 1103 O O . ALA A 1 141 ? -3.074 3.326 -7.492 1.00 94.00 141 ALA A O 1
ATOM 1104 N N . ALA A 1 142 ? -3.185 3.345 -9.745 1.00 95.06 142 ALA A N 1
ATOM 1105 C CA . ALA A 1 142 ? -2.516 4.638 -9.915 1.00 95.06 142 ALA A CA 1
ATOM 1106 C C . ALA A 1 142 ? -3.110 5.737 -9.019 1.00 95.06 142 ALA A C 1
ATOM 1108 O O . ALA A 1 142 ? -2.382 6.407 -8.292 1.00 95.06 142 ALA A O 1
ATOM 1109 N N . THR A 1 143 ? -4.440 5.849 -9.001 1.00 91.25 143 THR A N 1
ATOM 1110 C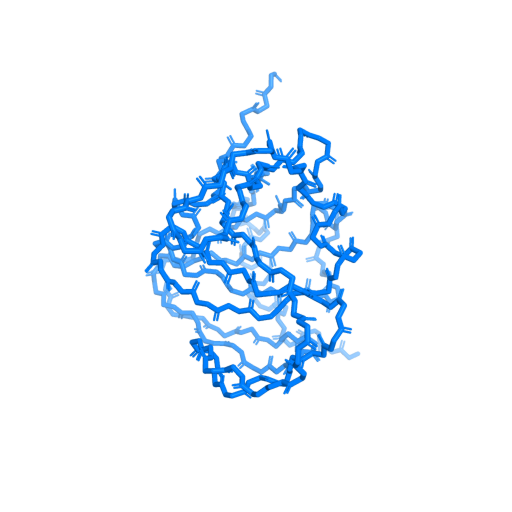 CA . THR A 1 143 ? -5.170 6.844 -8.202 1.00 91.25 143 THR A CA 1
ATOM 1111 C C . THR A 1 143 ? -4.901 6.692 -6.707 1.00 91.25 143 THR A C 1
ATOM 1113 O O . THR A 1 143 ? -4.597 7.668 -6.032 1.00 91.25 143 THR A O 1
ATOM 1116 N N . ILE A 1 144 ? -4.929 5.460 -6.192 1.00 90.38 144 ILE A N 1
ATOM 1117 C CA . ILE A 1 144 ? -4.641 5.179 -4.780 1.00 90.38 144 ILE A CA 1
ATOM 1118 C C . ILE A 1 144 ? -3.176 5.488 -4.470 1.00 90.38 144 ILE A C 1
ATOM 1120 O O . ILE A 1 144 ? -2.870 6.058 -3.422 1.00 90.38 144 ILE A O 1
ATOM 1124 N N . PHE A 1 145 ? -2.255 5.101 -5.354 1.00 93.69 145 PHE A N 1
ATOM 1125 C CA . PHE A 1 145 ? -0.831 5.317 -5.132 1.00 93.69 145 PHE A CA 1
ATOM 1126 C C . PHE A 1 145 ? -0.503 6.810 -5.079 1.00 93.69 145 PHE A C 1
ATOM 1128 O O . PHE A 1 145 ? 0.101 7.260 -4.112 1.00 93.69 145 PHE A O 1
ATOM 1135 N N . GLU A 1 146 ? -0.946 7.576 -6.073 1.00 93.38 146 GLU A N 1
ATOM 1136 C CA . GLU A 1 146 ? -0.681 9.013 -6.194 1.00 93.38 146 GLU A CA 1
ATOM 1137 C C . GLU A 1 146 ? -1.350 9.833 -5.078 1.00 93.38 146 GLU A C 1
ATOM 1139 O O . GLU A 1 146 ? -0.815 10.861 -4.669 1.00 93.38 146 GLU A O 1
ATOM 1144 N N . GLU A 1 147 ? -2.479 9.369 -4.532 1.00 90.56 147 GLU A N 1
ATOM 1145 C CA . GLU A 1 147 ? -3.120 10.005 -3.378 1.00 90.56 147 GLU A CA 1
ATOM 1146 C C . GLU A 1 147 ? -2.461 9.669 -2.041 1.00 90.56 147 GLU A C 1
ATOM 1148 O O . GLU A 1 147 ? -2.626 10.423 -1.084 1.00 90.56 147 GLU A O 1
ATOM 1153 N N . THR A 1 148 ? -1.787 8.523 -1.917 1.00 90.56 148 THR A N 1
ATOM 1154 C CA . THR A 1 148 ? -1.379 8.005 -0.599 1.00 90.56 148 THR A CA 1
ATOM 1155 C C . THR A 1 148 ? 0.119 7.843 -0.412 1.00 90.56 148 THR A C 1
ATOM 1157 O O . THR A 1 148 ? 0.552 7.707 0.736 1.00 90.56 148 THR A O 1
ATOM 1160 N N . TYR A 1 149 ? 0.902 7.890 -1.489 1.00 92.56 149 TYR A N 1
ATOM 1161 C CA . TYR A 1 149 ? 2.350 7.750 -1.480 1.00 92.56 149 TYR A CA 1
ATOM 1162 C C . TYR A 1 149 ? 3.048 8.945 -2.119 1.00 92.56 149 TYR A C 1
ATOM 1164 O O . TYR A 1 149 ? 2.666 9.436 -3.175 1.00 92.56 149 TYR A O 1
ATOM 1172 N N . GLU A 1 150 ? 4.175 9.322 -1.528 1.00 92.75 150 GLU A N 1
ATOM 1173 C CA . GLU A 1 150 ? 5.109 10.280 -2.101 1.00 92.75 150 GLU A CA 1
ATOM 1174 C C . GLU A 1 150 ? 6.421 9.588 -2.441 1.00 92.75 150 GLU A C 1
ATOM 1176 O O . GLU A 1 150 ? 6.947 8.775 -1.671 1.00 92.75 150 GLU A O 1
ATOM 1181 N N . LYS A 1 151 ? 6.966 9.928 -3.612 1.00 93.88 151 LYS A N 1
ATOM 1182 C CA . LYS A 1 151 ? 8.311 9.514 -4.001 1.00 93.88 151 LYS A CA 1
ATOM 1183 C C . LYS A 1 151 ? 9.318 10.147 -3.046 1.00 93.88 151 LYS A C 1
ATOM 1185 O O . LYS A 1 151 ? 9.358 11.364 -2.894 1.00 93.88 151 LYS A O 1
ATOM 1190 N N . VAL A 1 152 ? 10.177 9.319 -2.464 1.00 90.25 152 VAL A N 1
ATOM 1191 C CA . VAL A 1 152 ? 11.323 9.797 -1.695 1.00 90.25 152 VAL A CA 1
ATOM 1192 C C . VAL A 1 152 ? 12.371 10.266 -2.697 1.00 90.25 152 VAL A C 1
ATOM 1194 O O . VAL A 1 152 ? 12.943 9.461 -3.435 1.00 90.25 152 VAL A O 1
ATOM 1197 N N . LEU A 1 153 ? 12.588 11.577 -2.760 1.00 80.69 153 LEU A N 1
ATOM 1198 C CA . LEU A 1 153 ? 13.713 12.148 -3.489 1.00 80.69 153 LEU A CA 1
ATOM 1199 C C . LEU A 1 153 ? 14.970 11.852 -2.667 1.00 80.69 153 LEU A C 1
ATOM 1201 O O . LEU A 1 153 ? 15.076 12.284 -1.524 1.00 80.69 153 LEU A O 1
ATOM 1205 N N . SER A 1 154 ? 15.879 11.049 -3.213 1.00 62.38 154 SER A N 1
ATOM 1206 C CA . SER A 1 154 ? 17.205 10.869 -2.624 1.00 62.38 154 SER A CA 1
ATOM 1207 C C . SER A 1 154 ? 17.949 12.207 -2.632 1.00 62.38 154 SER A C 1
ATOM 1209 O O . SER A 1 154 ? 17.991 12.851 -3.683 1.00 62.38 154 SER A O 1
ATOM 1211 N N . GLU A 1 155 ? 18.503 12.596 -1.481 1.00 44.28 155 GLU A N 1
ATOM 1212 C CA . GLU A 1 155 ? 19.505 13.669 -1.353 1.00 44.28 155 GLU A CA 1
ATOM 1213 C C . GLU A 1 155 ? 20.813 13.323 -2.079 1.00 44.28 155 GLU A C 1
ATOM 1215 O O . GLU A 1 155 ? 21.163 12.118 -2.140 1.00 44.28 155 GLU A O 1
#

pLDDT: mean 92.63, std 8.27, range [44.28, 98.5]

Foldseek 3Di:
DPAPCQVVLCVCVVVVQKFKKAFFDKKWKDFDQDWDWDQFPVGTDTADHRWIWIQGPVRTTDTGGPVVQVLFWDFPQDADPVGTTMTGGDPPHWIKIKGQAQAWDWDQFPVGIDIAHGGKIWIDTPVCVVPSDDPGIDIDHNVRCVRTMDTDDDD

Radius of gyration: 16.75 Å; chains: 1; bounding box: 38×38×40 Å

=== Feature glossary ===
The features interleaved in this record are:

— What the protein is —

Sequence gives the chain of amino acids in standard one-letter code (A=alanine, C=cysteine, …, Y=tyrosine), read N→C. It is the only feature that is directly encoded by the gene; all structural features are derived from the folded form of this sequence.

Database cross-references. InterPro integrates a dozen domain/family signature databases into unified entries with residue-range hits. GO terms attach function/process/location labels with evidence codes. CATH codes position the fold in a four-level structural taxonomy. Organism is the NCBI-taxonomy species name.

— Where its atoms are —

Atomic coordinates in PDBx/mmCIF format — the same representation the Protein Data Bank distributes. Each line of the _atom_site loop places one backbone atom in Cartesian space (units: ångströms, origin: arbitrary).

The six renders are orthographic views along the three Cartesian axes in both directions. Representation (cartoon, sticks, or surface) and color scheme (sequence-rainbow or by-chain) vary across proteins so the training set covers all the common visualization conventions.

— Local backbone conformation —

Eight-state secondary structure (DSSP): H is the canonical α-helix, G the tighter 3₁₀-helix, I the wider π-helix; E/B are β-structure, T and S are turns and bends, and '-' is everything else. DSSP derives these from the pattern of main-chain N–H···O=C hydrogen bonds, not from the sequence.

P-SEA three-state annotation labels each residue as helix, strand, or coil based purely on the geometry of the Cα trace. It serves as a fallback when the full backbone (and thus DSSP) is unavailable.

The φ/ψ torsion pair specifies the backbone conformation at each residue. φ rotates about the N–Cα bond, ψ about the Cα–C bond. Steric clashes forbid most of the (φ, ψ) plane — the allowed regions (α-helix basin, β-sheet basin, left-handed helix) are the Ramachandran-allowed regions.

— Global shape and packing —

The geometric summary reports three shape descriptors. Rg (radius of gyration) measures how spread out the Cα atoms are about their centre of mass; compact globular proteins have small Rg, elongated or unfolded ones large. Cα contacts (<8 Å, |i−j|>4) count long-range residue pairs in spatial proximity — high for tightly packed folds, near zero for rods or random coil. The bounding-box extents give the protein's footprint along x, y, z in Å.

Solvent-accessible surface area (SASA) is the area in Å² traced out by the centre of a 1.4 Å probe sphere (a water molecule) rolled over the protein's van der Waals surface (Shrake–Rupley / Lee–Richards construction). Buried residues have near-zero SASA; fully exposed residues can exceed 200 Å². The total SASA scales roughly with the number of surface residues.

The contact map is a binary N×N matrix image: pixel (i, j) is dark where Cα_i and Cα_j are within 8 Å and |i−j|>4. Because the |i−j|>4 filter removes local helical contacts, off-diagonal stripes parallel to the main diagonal indicate parallel β-sheets; stripes perpendicular to it indicate antiparallel β-sheets. The Ramachandran plot scatters every residue's (φ, ψ) pair against the sterically allowed regions. The PAE heatmap renders the predicted-aligned-error matrix.

— Structural neighborhood —

3Di is Foldseek's structural alphabet. Each residue is assigned one of twenty discrete states based on how its Cα sits relative to its spatial (not sequential) neighbors. Aligning 3Di strings finds structural homologs roughly as well as full 3D superposition, but orders of magnitude faster.

Nearest PDB neighbors are the top structural matches found by Foldseek when searching this structure against the entire Protein Data Bank. Each hit reports a TM-score (0 to 1; >0.5 almost always implies the same fold) and an E-value. These are *structural* homologs — they may share no detectable sequence similarity.

— Confidence and disorder —

For AlphaFold models, the B-factor field carries pLDDT — the model's own estimate of local accuracy on a 0–100 scale. Regions with pLDDT<50 should be treated as essentially unmodeled; they often correspond to intrinsically disordered segments.

Crystallographic B-factors measure how much each atom's electron density is smeared out, in Å². They rise in mobile loops and surface residues and fall in the buried interior. In AlphaFold models this column is repurposed to hold pLDDT instead.

Predicted aligned error is AlphaFold's pairwise confidence. Unlike pLDDT (per-residue), PAE is per-residue-pair and captures whether two parts of the structure are correctly placed relative to each other. Units are ångströms of expected positional error.